Protein AF-A0A0L9T4Q7-F1 (afdb_monomer_lite)

Radius of gyration: 17.41 Å; chains: 1; bounding box: 39×31×46 Å

Sequence (110 aa):
MEKTLTELRRLHDYQLLHLGPAAQILALGLSSRKNFCVNSRVLAAENRDSVDAGCWKLTASWVRKLAVENPSMSSCEFFEQYERAGSSAVLPPGIYTLQVWVFLSYWEIF

InterPro domains:
  IPR010614 RAD3-like helicase, DEAD [PF06733] (1-96)
  IPR014013 Helicase superfamily 1/2, ATP-binding domain, DinG/Rad3-type [PS51193] (1-110)

Foldseek 3Di:
DQVVLVVVQVVLVVCCVPVNPVSFAAAEDDDACLLVPPPPVLVVDDDRVSSVVVLCLQDPPVLVVVCVVPVVRHHDPLNVVVVVCPPVPDDGGDRADSVNNNVVSVVVVD

pLDDT: mean 87.13, std 13.17, range [31.17, 96.81]

Structure (mmCIF, N/CA/C/O backbone):
data_AF-A0A0L9T4Q7-F1
#
_entry.id   AF-A0A0L9T4Q7-F1
#
loop_
_atom_site.group_PDB
_atom_site.id
_atom_site.type_symbol
_atom_site.label_atom_id
_atom_site.label_alt_id
_atom_site.label_comp_id
_atom_site.label_asym_id
_atom_site.label_entity_id
_atom_site.label_seq_id
_atom_site.pdbx_PDB_ins_code
_atom_site.Cartn_x
_atom_site.Cartn_y
_atom_site.Cartn_z
_atom_site.occupancy
_atom_site.B_iso_or_equiv
_atom_site.auth_seq_id
_atom_site.auth_comp_id
_atom_site.auth_asym_id
_atom_site.auth_atom_id
_atom_site.pdbx_PDB_model_num
ATOM 1 N N . MET A 1 1 ? -2.597 -13.823 10.569 1.00 79.75 1 MET A N 1
ATOM 2 C CA . MET A 1 1 ? -2.937 -12.414 10.287 1.00 79.75 1 MET A CA 1
ATOM 3 C C . MET A 1 1 ? -4.393 -12.241 9.864 1.00 79.75 1 MET A C 1
ATOM 5 O O . MET A 1 1 ? -5.084 -11.478 10.517 1.00 79.75 1 MET A O 1
ATOM 9 N N . GLU A 1 2 ? -4.902 -12.958 8.854 1.00 85.94 2 GLU A N 1
ATOM 10 C CA . GLU A 1 2 ? -6.306 -12.793 8.416 1.00 85.94 2 GLU A CA 1
ATOM 11 C C . GLU A 1 2 ? -7.342 -13.080 9.509 1.00 85.94 2 GLU A C 1
ATOM 13 O O . GLU A 1 2 ? -8.262 -12.289 9.703 1.00 85.94 2 GLU A O 1
ATOM 18 N N . LYS A 1 3 ? -7.153 -14.158 10.284 1.00 90.06 3 LYS A N 1
ATOM 19 C CA . LYS A 1 3 ? -8.014 -14.463 11.439 1.00 90.06 3 LYS A CA 1
ATOM 20 C C . LYS A 1 3 ? -8.035 -13.311 12.448 1.00 90.06 3 LYS A C 1
ATOM 22 O O . LYS A 1 3 ? -9.099 -12.880 12.860 1.00 90.06 3 LYS A O 1
ATOM 27 N N . THR A 1 4 ? -6.869 -12.749 12.768 1.00 92.75 4 THR A N 1
ATOM 28 C CA . THR A 1 4 ? -6.733 -11.609 13.686 1.00 92.75 4 THR A CA 1
ATOM 29 C C . THR A 1 4 ? -7.504 -10.383 13.200 1.00 92.75 4 THR A C 1
ATOM 31 O O . THR A 1 4 ? -8.214 -9.768 13.982 1.00 92.75 4 THR A O 1
ATOM 34 N N . LEU A 1 5 ? -7.413 -10.046 11.911 1.00 92.19 5 LEU A N 1
ATOM 35 C CA . LEU A 1 5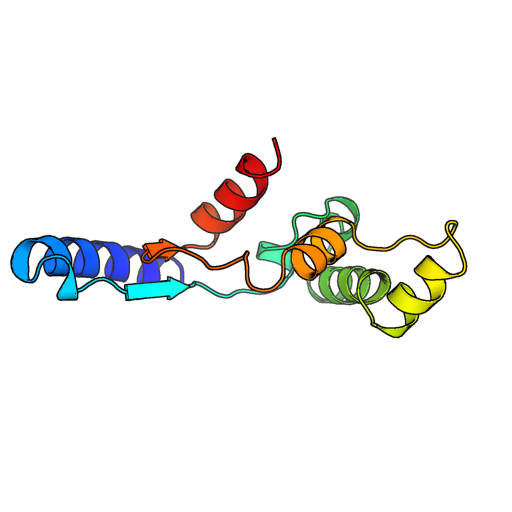 ? -8.149 -8.910 11.343 1.00 92.19 5 LEU A CA 1
ATOM 36 C C . LEU A 1 5 ? -9.654 -9.176 11.243 1.00 92.19 5 LEU A C 1
ATOM 38 O O . LEU A 1 5 ? -10.448 -8.245 11.317 1.00 92.19 5 LEU A O 1
ATOM 42 N N . THR A 1 6 ? -10.052 -10.440 11.098 1.00 91.81 6 THR A N 1
ATOM 43 C CA . THR A 1 6 ? -11.465 -10.842 11.121 1.00 91.81 6 THR A CA 1
ATOM 44 C C . THR A 1 6 ? -12.059 -10.666 12.517 1.00 91.81 6 THR A C 1
ATOM 46 O O . THR A 1 6 ? -13.143 -10.106 12.652 1.00 91.81 6 THR A O 1
ATOM 49 N N . GLU A 1 7 ? -11.336 -11.067 13.565 1.00 95.44 7 GLU A N 1
ATOM 50 C CA . GLU A 1 7 ? -11.769 -10.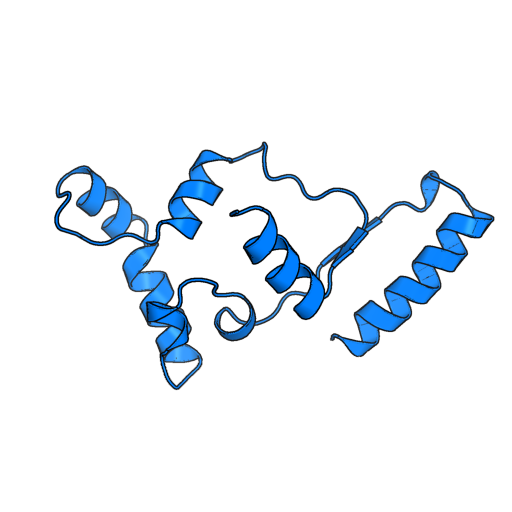814 14.945 1.00 95.44 7 GLU A CA 1
ATOM 51 C C . GLU A 1 7 ? -11.713 -9.321 15.295 1.00 95.44 7 GLU A C 1
ATOM 53 O O . GLU A 1 7 ? -12.616 -8.814 15.956 1.00 95.44 7 GLU A O 1
ATOM 58 N N . LEU A 1 8 ? -10.715 -8.584 14.788 1.00 95.00 8 LEU A N 1
ATOM 59 C CA . LEU A 1 8 ? -10.663 -7.127 14.933 1.00 95.00 8 LEU A CA 1
ATOM 60 C C . LEU A 1 8 ? -11.886 -6.460 14.300 1.00 95.00 8 LEU A C 1
ATOM 62 O O . LEU A 1 8 ? -12.420 -5.526 14.886 1.00 95.00 8 LEU A O 1
ATOM 66 N N . ARG A 1 9 ? -12.358 -6.955 13.146 1.00 93.75 9 ARG A N 1
ATOM 67 C CA . ARG A 1 9 ? -13.589 -6.466 12.509 1.00 93.75 9 ARG A CA 1
ATOM 68 C C . ARG A 1 9 ? -14.786 -6.616 13.432 1.00 93.75 9 ARG A C 1
ATOM 70 O O . ARG A 1 9 ? -15.459 -5.633 13.698 1.00 93.75 9 ARG A O 1
ATOM 77 N N . ARG A 1 10 ? -14.976 -7.803 14.007 1.00 95.00 10 ARG A N 1
ATOM 78 C CA . ARG A 1 10 ? -16.067 -8.052 14.960 1.00 95.00 10 ARG A CA 1
ATOM 79 C C . ARG A 1 10 ? -15.996 -7.135 16.180 1.00 95.00 10 ARG A C 1
ATOM 81 O O . ARG A 1 10 ? -17.018 -6.610 16.614 1.00 95.00 10 ARG A O 1
ATOM 88 N N . LEU A 1 11 ? -14.798 -6.936 16.731 1.00 95.56 11 LEU A N 1
ATOM 89 C CA . LEU A 1 11 ? -14.597 -6.028 17.859 1.00 95.56 11 LEU A CA 1
ATOM 90 C C . LEU A 1 11 ? -14.905 -4.576 17.474 1.00 95.56 11 LEU A C 1
ATOM 92 O O . LEU A 1 11 ? -15.547 -3.862 18.237 1.00 95.56 11 LEU A O 1
ATOM 96 N N . HIS A 1 12 ? -14.449 -4.141 16.304 1.00 95.25 12 HIS A N 1
ATOM 97 C CA . HIS A 1 12 ? -14.658 -2.783 15.815 1.00 95.25 12 HIS A CA 1
ATOM 98 C C . HIS A 1 12 ? -16.128 -2.497 15.523 1.00 95.25 12 HIS A C 1
ATOM 100 O O . HIS A 1 12 ? -16.622 -1.453 15.937 1.00 95.25 12 HIS A O 1
ATOM 106 N N . ASP A 1 13 ? -16.852 -3.450 14.935 1.00 94.75 13 ASP A N 1
ATOM 107 C CA . ASP A 1 13 ? -18.301 -3.354 14.728 1.00 94.75 13 ASP A CA 1
ATOM 108 C C . ASP A 1 13 ? -19.032 -3.164 16.070 1.00 94.75 13 ASP A C 1
ATOM 110 O O . ASP A 1 13 ? -19.907 -2.305 16.205 1.00 94.75 13 ASP A O 1
ATOM 114 N N . TYR A 1 14 ? -18.620 -3.906 17.106 1.00 96.69 14 TYR A N 1
ATOM 115 C CA . TYR A 1 14 ? -19.145 -3.734 18.462 1.00 96.69 14 TYR A CA 1
ATOM 116 C C . TYR A 1 14 ? -18.795 -2.361 19.058 1.00 96.69 14 TYR A C 1
ATOM 118 O O . TYR A 1 14 ? -19.642 -1.728 19.690 1.00 96.69 14 TYR A O 1
ATOM 126 N N . GLN A 1 15 ? -17.567 -1.875 18.865 1.00 95.94 15 GLN A N 1
ATOM 127 C CA . GLN A 1 15 ? -17.152 -0.553 19.344 1.00 95.94 15 GLN A CA 1
ATOM 128 C C . GLN A 1 15 ? -17.918 0.572 18.646 1.00 95.94 15 GLN A C 1
ATOM 130 O O . GLN A 1 15 ? -18.371 1.490 19.323 1.00 95.94 15 GLN A O 1
ATOM 135 N N . LEU A 1 16 ? -18.122 0.490 17.330 1.00 95.56 16 LEU A N 1
ATOM 136 C CA . LEU A 1 16 ? -18.926 1.455 16.578 1.00 95.56 16 LEU A CA 1
ATOM 137 C C . LEU A 1 16 ? -20.371 1.496 17.081 1.00 95.56 16 LEU A C 1
ATOM 139 O O . LEU A 1 16 ? -20.934 2.581 17.215 1.00 95.56 16 LEU A O 1
ATOM 143 N N . LEU A 1 17 ? -20.948 0.338 17.419 1.00 96.69 17 LEU A N 1
ATOM 144 C CA . LEU A 1 17 ? -22.301 0.254 17.971 1.00 96.69 17 LEU A CA 1
ATOM 145 C C . LEU A 1 17 ? -22.445 0.993 19.316 1.00 96.69 17 LEU A C 1
ATOM 147 O O . LEU A 1 17 ? -23.490 1.586 19.566 1.00 96.69 17 LEU A O 1
ATOM 151 N N . HIS A 1 18 ? -21.417 0.975 20.171 1.00 96.81 18 HIS A N 1
ATOM 152 C CA . HIS A 1 18 ? -21.506 1.497 21.546 1.00 96.81 18 HIS A CA 1
ATOM 153 C C . HIS A 1 18 ? -20.858 2.873 21.750 1.00 96.81 18 HIS A C 1
ATOM 155 O O . HIS A 1 18 ? -21.281 3.628 22.621 1.00 96.81 18 HIS A O 1
ATOM 161 N N . LEU A 1 19 ? -19.821 3.198 20.979 1.00 96.06 19 LEU A N 1
ATOM 162 C CA . LEU A 1 19 ? -19.031 4.430 21.098 1.00 96.06 19 LEU A CA 1
ATOM 163 C C . LEU A 1 19 ? -19.259 5.381 19.913 1.00 96.06 19 LEU A C 1
ATOM 165 O O . LEU A 1 19 ? -18.792 6.521 19.931 1.00 96.06 19 LEU A O 1
ATOM 169 N N . GLY A 1 20 ? -19.973 4.925 18.880 1.00 93.19 20 GLY A N 1
ATOM 170 C CA . GLY A 1 20 ? -20.279 5.718 17.699 1.00 93.19 20 GLY A CA 1
ATOM 171 C C . GLY A 1 20 ? -19.033 6.078 16.875 1.00 93.19 20 GLY A C 1
ATOM 172 O O . GLY A 1 20 ? -18.040 5.344 16.875 1.00 93.19 20 GLY A O 1
ATOM 173 N N . PRO A 1 21 ? -19.052 7.224 16.168 1.00 92.25 21 PRO A N 1
ATOM 174 C CA . PRO A 1 21 ? -17.973 7.634 15.264 1.00 92.25 21 PRO A CA 1
ATOM 175 C C . PRO A 1 21 ? -16.595 7.782 15.924 1.00 92.25 21 PRO A C 1
ATOM 177 O O . PRO A 1 21 ? -15.582 7.677 15.240 1.00 92.25 21 PRO A O 1
ATOM 180 N N . ALA A 1 22 ? -16.535 7.984 17.244 1.00 92.12 22 ALA A N 1
ATOM 181 C CA . ALA A 1 22 ? -15.276 8.110 17.979 1.00 92.12 22 ALA A CA 1
ATOM 182 C C . ALA A 1 22 ? -14.435 6.817 17.979 1.00 92.12 22 ALA A C 1
ATOM 184 O O . ALA A 1 22 ? -13.233 6.872 18.221 1.00 92.12 22 ALA A O 1
ATOM 185 N N . ALA A 1 23 ? -15.047 5.664 17.690 1.00 93.31 23 ALA A N 1
ATOM 186 C CA . ALA A 1 23 ? -14.354 4.384 17.563 1.00 93.31 23 ALA A CA 1
ATOM 187 C C . ALA A 1 23 ? -13.856 4.085 16.138 1.00 93.31 23 ALA A C 1
ATOM 189 O O . ALA A 1 23 ? -13.399 2.975 15.869 1.00 93.31 23 ALA A O 1
ATOM 190 N N . GLN A 1 24 ? -13.954 5.025 15.192 1.00 93.94 24 GLN A N 1
ATOM 191 C CA . GLN A 1 24 ? -13.411 4.821 13.849 1.00 93.94 24 GLN A CA 1
ATOM 192 C C . GLN A 1 24 ? -11.889 4.645 13.896 1.00 93.94 24 GLN A C 1
ATOM 194 O O . GLN A 1 24 ? -11.162 5.484 14.422 1.00 93.94 24 GLN A O 1
ATOM 199 N N . ILE A 1 25 ? -11.410 3.550 13.306 1.00 94.38 25 ILE A N 1
ATOM 200 C CA . ILE A 1 25 ? -9.986 3.236 13.182 1.00 94.38 25 ILE A CA 1
ATOM 201 C C . ILE A 1 25 ? -9.678 2.816 11.748 1.00 94.38 25 ILE A C 1
ATOM 203 O O . ILE A 1 25 ? -10.546 2.318 11.034 1.00 94.38 25 ILE A O 1
ATOM 207 N N . LEU A 1 26 ? -8.422 2.979 11.343 1.00 93.44 26 LEU A N 1
ATOM 208 C CA . LEU A 1 26 ? -7.875 2.395 10.124 1.00 93.44 26 LEU A CA 1
ATOM 209 C C . LEU A 1 26 ? -6.949 1.242 10.516 1.00 93.44 26 LEU A C 1
ATOM 211 O O . LEU A 1 26 ? -5.943 1.462 11.191 1.00 93.44 26 LEU A O 1
ATOM 215 N N . ALA A 1 27 ? -7.275 0.020 10.098 1.00 93.50 27 ALA A N 1
ATOM 216 C CA . ALA A 1 27 ? -6.442 -1.154 10.336 1.00 93.50 27 ALA A CA 1
ATOM 217 C C . ALA A 1 27 ? -6.140 -1.886 9.028 1.00 93.50 27 ALA A C 1
ATOM 219 O O . ALA A 1 27 ? -7.042 -2.213 8.254 1.00 93.50 27 ALA A O 1
ATOM 220 N N . LEU A 1 28 ? -4.860 -2.183 8.805 1.00 91.19 28 LEU A N 1
ATOM 221 C CA . LEU A 1 28 ? -4.359 -2.744 7.554 1.00 91.19 28 LEU A CA 1
ATOM 222 C C . LEU A 1 28 ? -3.625 -4.061 7.813 1.00 91.19 28 LEU A C 1
ATOM 224 O O . LEU A 1 28 ? -2.723 -4.129 8.648 1.00 91.19 28 LEU A O 1
ATOM 228 N N . GLY A 1 29 ? -3.987 -5.110 7.078 1.00 90.88 29 GLY A N 1
ATOM 229 C CA . GLY A 1 29 ? -3.223 -6.355 7.057 1.00 90.88 29 GLY A CA 1
ATOM 230 C C . GLY A 1 29 ? -2.103 -6.325 6.035 1.00 90.88 29 GLY A C 1
ATOM 231 O O . GLY A 1 29 ? -2.390 -6.438 4.855 1.00 90.88 29 GLY A O 1
ATOM 232 N N . LEU A 1 30 ? -0.842 -6.251 6.462 1.00 89.81 30 LEU A N 1
ATOM 233 C CA . LEU A 1 30 ? 0.310 -6.220 5.553 1.00 89.81 30 LEU A CA 1
ATOM 234 C C . LEU A 1 30 ? 0.964 -7.595 5.391 1.00 89.81 30 LEU A C 1
ATOM 236 O O . LEU A 1 30 ? 1.207 -8.319 6.350 1.00 89.81 30 LEU A O 1
ATOM 240 N N . SER A 1 31 ? 1.283 -7.955 4.157 1.00 90.81 31 SER A N 1
ATOM 241 C CA . SER A 1 31 ? 1.874 -9.233 3.772 1.00 90.81 31 SER A CA 1
ATOM 242 C C . SER A 1 31 ? 2.927 -8.999 2.691 1.00 90.81 31 SER A C 1
ATOM 244 O O . SER A 1 31 ? 3.246 -7.860 2.359 1.00 90.81 31 SER A O 1
ATOM 246 N N . SER A 1 32 ? 3.500 -10.073 2.157 1.00 91.31 32 SER A N 1
ATOM 247 C CA . SER A 1 32 ? 4.509 -9.980 1.106 1.00 91.31 32 SER A CA 1
ATOM 248 C C . SER A 1 32 ? 3.928 -9.437 -0.201 1.00 91.31 32 SER A C 1
ATOM 250 O O . SER A 1 32 ? 2.725 -9.538 -0.459 1.00 91.31 32 SER A O 1
ATOM 252 N N . ARG A 1 33 ? 4.807 -8.941 -1.084 1.00 92.19 33 ARG A N 1
ATOM 253 C CA . ARG A 1 33 ? 4.409 -8.470 -2.419 1.00 92.19 33 ARG A CA 1
ATOM 254 C C . ARG A 1 33 ? 3.713 -9.556 -3.238 1.00 92.19 33 ARG A C 1
ATOM 256 O O . ARG A 1 33 ? 2.806 -9.234 -3.989 1.00 92.19 33 ARG A O 1
ATOM 263 N N . LYS A 1 34 ? 4.043 -10.840 -3.040 1.00 91.12 34 LYS A N 1
ATOM 264 C CA . LYS A 1 34 ? 3.357 -11.968 -3.704 1.00 91.12 34 LYS A CA 1
ATOM 265 C C . LYS A 1 34 ? 1.851 -12.021 -3.428 1.00 91.12 34 LYS A C 1
ATOM 267 O O . LYS A 1 34 ? 1.115 -12.515 -4.267 1.00 91.12 34 LYS A O 1
ATOM 272 N N . ASN A 1 35 ? 1.395 -11.493 -2.296 1.00 89.62 35 ASN A N 1
ATOM 273 C CA . ASN A 1 35 ? -0.025 -11.496 -1.944 1.00 89.62 35 ASN A CA 1
ATOM 274 C C . ASN A 1 35 ? -0.751 -10.193 -2.328 1.00 89.62 35 ASN A C 1
ATOM 276 O O . ASN A 1 35 ? -1.970 -10.146 -2.241 1.00 89.62 35 ASN A O 1
ATOM 280 N N . PHE A 1 36 ? -0.015 -9.152 -2.733 1.00 89.44 36 PHE A N 1
ATOM 281 C CA . PHE A 1 36 ? -0.548 -7.814 -3.030 1.00 89.44 36 PHE A CA 1
ATOM 282 C C . PHE A 1 36 ? -0.285 -7.328 -4.455 1.00 89.44 36 PHE A C 1
ATOM 284 O O . PHE A 1 36 ? -0.861 -6.333 -4.886 1.00 89.44 36 PHE A O 1
ATOM 291 N N . CYS A 1 37 ? 0.623 -7.971 -5.185 1.00 92.00 37 CYS A N 1
ATOM 292 C CA . CYS A 1 37 ? 0.985 -7.529 -6.518 1.00 92.00 37 CYS A CA 1
ATOM 293 C C . CYS A 1 37 ? -0.176 -7.779 -7.485 1.00 92.00 37 CYS A C 1
ATOM 295 O O . CYS A 1 37 ? -0.542 -8.921 -7.736 1.00 92.00 37 CYS A O 1
ATOM 297 N N . VAL A 1 38 ? -0.710 -6.701 -8.056 1.00 92.19 38 VAL A N 1
ATOM 298 C CA . VAL A 1 38 ? -1.749 -6.740 -9.099 1.00 92.19 38 VAL A CA 1
ATOM 299 C C . VAL A 1 38 ? -1.166 -6.855 -10.513 1.00 92.19 38 VAL A C 1
ATOM 301 O O . VAL A 1 38 ? -1.876 -7.155 -11.470 1.00 92.19 38 VAL A O 1
ATOM 304 N N . ASN A 1 39 ? 0.148 -6.650 -10.667 1.00 92.62 39 ASN A N 1
ATOM 305 C CA . ASN A 1 39 ? 0.823 -6.791 -11.952 1.00 92.62 39 ASN A CA 1
ATOM 306 C C . ASN A 1 39 ? 0.981 -8.277 -12.297 1.00 92.62 39 ASN A C 1
ATOM 308 O O . ASN A 1 39 ? 1.883 -8.949 -11.794 1.00 92.62 39 ASN A O 1
ATOM 312 N N . SER A 1 40 ? 0.127 -8.773 -13.195 1.00 92.25 40 SER A N 1
ATOM 313 C CA . SER A 1 40 ? 0.078 -10.185 -13.596 1.00 92.25 40 SER A CA 1
ATOM 314 C C . SER A 1 40 ? 1.409 -10.723 -14.126 1.00 92.25 40 SER A C 1
ATOM 316 O O . SER A 1 40 ? 1.737 -11.879 -13.870 1.00 92.25 40 SER A O 1
ATOM 318 N N . ARG A 1 41 ? 2.222 -9.893 -14.797 1.00 92.38 41 ARG A N 1
ATOM 319 C CA . ARG A 1 41 ? 3.542 -10.301 -15.314 1.00 92.38 41 ARG A CA 1
ATOM 320 C C . ARG A 1 41 ? 4.534 -10.580 -14.190 1.00 92.38 41 ARG A C 1
ATOM 322 O O . ARG A 1 41 ? 5.337 -11.498 -14.297 1.00 92.38 41 ARG A O 1
ATOM 329 N N . VAL A 1 42 ? 4.477 -9.788 -13.121 1.00 94.31 42 VAL A N 1
ATOM 330 C CA . VAL A 1 42 ? 5.322 -9.977 -11.936 1.00 94.31 42 VAL A CA 1
ATOM 331 C C . VAL A 1 42 ? 4.778 -11.117 -11.076 1.00 94.31 42 VAL A C 1
ATOM 333 O O . VAL A 1 42 ? 5.548 -11.944 -10.595 1.00 94.31 42 VAL A O 1
ATOM 336 N N . LEU A 1 43 ? 3.453 -11.191 -10.917 1.00 93.44 43 LEU A N 1
ATOM 337 C CA . LEU A 1 43 ? 2.781 -12.206 -10.106 1.00 93.44 43 LEU A CA 1
ATOM 338 C C . LEU A 1 43 ? 2.909 -13.622 -10.691 1.00 93.44 43 LEU A C 1
ATOM 340 O O . LEU A 1 43 ? 2.892 -14.589 -9.935 1.00 93.44 43 LEU A O 1
ATOM 344 N N . ALA A 1 44 ? 3.086 -13.747 -12.011 1.00 93.06 44 ALA A N 1
ATOM 345 C CA . ALA A 1 44 ? 3.343 -15.021 -12.686 1.00 93.06 44 ALA A CA 1
ATOM 346 C C . ALA A 1 44 ? 4.664 -15.695 -12.261 1.00 93.06 44 ALA A C 1
ATOM 348 O O . ALA A 1 44 ? 4.876 -16.866 -12.571 1.00 93.06 44 ALA A O 1
ATOM 349 N N . ALA A 1 45 ? 5.557 -14.984 -11.564 1.00 92.56 45 ALA A N 1
ATOM 350 C CA . ALA A 1 45 ? 6.791 -15.563 -11.056 1.00 92.56 45 ALA A CA 1
ATOM 351 C C . ALA A 1 45 ? 6.531 -16.612 -9.957 1.00 92.56 45 ALA A C 1
ATOM 353 O O . ALA A 1 45 ? 5.683 -16.455 -9.077 1.00 92.56 45 ALA A O 1
ATOM 354 N N . GLU A 1 46 ? 7.314 -17.689 -9.983 1.00 85.25 46 GLU A N 1
ATOM 355 C CA . GLU A 1 46 ? 7.051 -18.884 -9.178 1.00 85.25 46 GLU A CA 1
ATOM 356 C C . GLU A 1 46 ? 7.239 -18.649 -7.668 1.00 85.25 46 GLU A C 1
ATOM 358 O O . GLU A 1 46 ? 6.395 -19.027 -6.847 1.00 85.25 46 GLU A O 1
ATOM 363 N N . ASN A 1 47 ? 8.315 -17.965 -7.274 1.00 91.56 47 ASN A N 1
ATOM 364 C CA . ASN A 1 47 ? 8.687 -17.781 -5.871 1.00 91.56 47 ASN A CA 1
ATOM 365 C C . ASN A 1 47 ? 8.587 -16.316 -5.406 1.00 91.56 47 ASN A C 1
ATOM 367 O O . ASN A 1 47 ? 8.465 -15.384 -6.200 1.00 91.56 47 ASN A O 1
ATOM 371 N N . ARG A 1 48 ? 8.588 -16.126 -4.080 1.00 91.00 48 ARG A N 1
ATOM 372 C CA . ARG A 1 48 ? 8.421 -14.806 -3.445 1.00 91.00 48 ARG A CA 1
ATOM 373 C C . ARG A 1 48 ? 9.546 -13.846 -3.834 1.00 91.00 48 ARG A C 1
ATOM 375 O O . ARG A 1 48 ? 9.257 -12.719 -4.219 1.00 91.00 48 ARG A O 1
ATOM 382 N N . ASP A 1 49 ? 10.784 -14.327 -3.831 1.00 94.88 49 ASP A N 1
ATOM 383 C CA . ASP A 1 49 ? 11.963 -13.513 -4.140 1.00 94.88 49 ASP A CA 1
ATOM 384 C C . ASP A 1 49 ? 11.954 -13.025 -5.597 1.00 94.88 49 ASP A C 1
ATOM 386 O O . ASP A 1 49 ? 12.348 -11.898 -5.887 1.00 94.88 49 ASP A O 1
ATOM 390 N N . SER A 1 50 ? 11.431 -13.836 -6.521 1.00 95.44 50 SER A N 1
ATOM 391 C CA . SER A 1 50 ? 11.283 -13.468 -7.934 1.00 95.44 50 SER A CA 1
ATOM 392 C C . SER A 1 50 ? 10.197 -12.418 -8.140 1.00 95.44 50 SER A C 1
ATOM 394 O O . SER A 1 50 ? 10.377 -11.525 -8.966 1.00 95.44 50 SER A O 1
ATOM 396 N N . VAL A 1 51 ? 9.100 -12.474 -7.374 1.00 96.00 51 VAL A N 1
ATOM 397 C CA . VAL A 1 51 ? 8.079 -11.411 -7.366 1.00 96.00 51 VAL A CA 1
ATOM 398 C C . VAL A 1 51 ? 8.685 -10.106 -6.850 1.00 96.00 51 VAL A C 1
ATOM 400 O O . VAL A 1 51 ? 8.493 -9.054 -7.461 1.00 96.00 51 VAL A O 1
ATOM 403 N N . ASP A 1 52 ? 9.444 -10.159 -5.754 1.00 95.62 52 ASP A N 1
ATOM 404 C CA . ASP A 1 52 ? 10.102 -8.979 -5.192 1.00 95.62 52 ASP A CA 1
ATOM 405 C C . ASP A 1 52 ? 11.114 -8.374 -6.175 1.00 95.62 52 ASP A C 1
ATOM 407 O O . ASP A 1 52 ? 11.065 -7.170 -6.445 1.00 95.62 52 ASP A O 1
ATOM 411 N N . ALA A 1 53 ? 11.969 -9.201 -6.780 1.00 95.62 53 ALA A N 1
ATOM 412 C CA . ALA A 1 53 ? 12.934 -8.768 -7.785 1.00 95.62 53 ALA A CA 1
ATOM 413 C C . ALA A 1 53 ? 12.254 -8.224 -9.053 1.00 95.62 53 ALA A C 1
ATOM 415 O O . ALA A 1 53 ? 12.689 -7.208 -9.595 1.00 95.62 53 ALA A O 1
ATOM 416 N N . GLY A 1 54 ? 11.185 -8.869 -9.526 1.00 95.38 54 GLY A N 1
ATOM 417 C CA . GLY A 1 54 ? 10.407 -8.418 -10.680 1.00 95.38 54 GLY A CA 1
ATOM 418 C C . GLY A 1 54 ? 9.730 -7.070 -10.431 1.00 95.38 54 GLY A C 1
ATOM 419 O O . GLY A 1 54 ? 9.819 -6.174 -11.267 1.00 95.38 54 GLY A O 1
ATOM 420 N N . CYS A 1 55 ? 9.129 -6.887 -9.253 1.00 96.12 55 CYS A N 1
ATOM 421 C CA . CYS A 1 55 ? 8.551 -5.609 -8.842 1.00 96.12 55 CYS A CA 1
ATOM 422 C C . CYS A 1 55 ? 9.625 -4.515 -8.755 1.00 96.12 55 CYS A C 1
ATOM 424 O O . CYS A 1 55 ? 9.447 -3.418 -9.289 1.00 96.12 55 CYS A O 1
ATOM 426 N N . TRP A 1 56 ? 10.777 -4.824 -8.153 1.00 95.25 56 TRP A N 1
ATOM 427 C CA . TRP A 1 56 ? 11.890 -3.883 -8.027 1.00 95.25 56 TRP A CA 1
ATOM 428 C C . TRP A 1 56 ? 12.452 -3.454 -9.389 1.00 95.25 56 TRP A C 1
ATOM 430 O O . TRP A 1 56 ? 12.670 -2.264 -9.608 1.00 95.25 56 TRP A O 1
ATOM 440 N N . LYS A 1 57 ? 12.585 -4.382 -10.346 1.00 95.19 57 LYS A N 1
ATOM 441 C CA . LYS A 1 57 ? 13.029 -4.092 -11.724 1.00 95.19 57 LYS A CA 1
ATOM 442 C C . LYS A 1 57 ? 12.123 -3.123 -12.485 1.00 95.19 57 LYS A C 1
ATOM 444 O O . LYS A 1 57 ? 12.574 -2.571 -13.477 1.00 95.19 57 LYS A O 1
ATOM 449 N N . LEU A 1 58 ? 10.877 -2.931 -12.054 1.00 95.25 58 LEU A N 1
ATOM 450 C CA . LEU A 1 58 ? 9.924 -2.020 -12.694 1.00 95.25 58 LEU A CA 1
ATOM 451 C C . LEU A 1 58 ? 9.696 -0.722 -11.907 1.00 95.25 58 LEU A C 1
ATOM 453 O O . LEU A 1 58 ? 9.176 0.238 -12.467 1.00 95.25 58 LEU A O 1
ATOM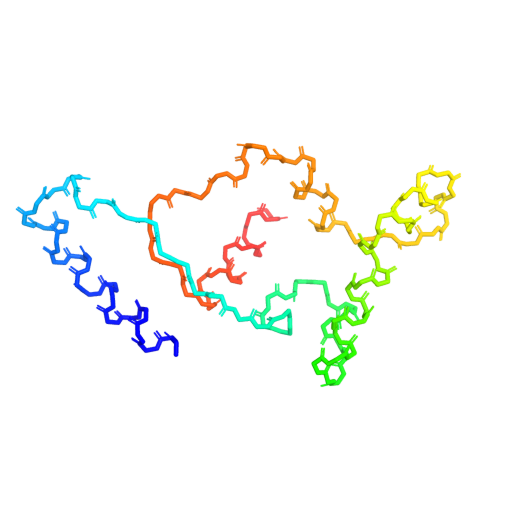 457 N N . THR A 1 59 ? 10.032 -0.702 -10.613 1.00 95.88 59 THR A N 1
ATOM 458 C CA . THR A 1 59 ? 9.695 0.402 -9.690 1.00 95.88 59 THR A CA 1
ATOM 459 C C . THR A 1 59 ? 10.912 1.097 -9.086 1.00 95.88 59 THR A C 1
ATOM 461 O O . THR A 1 59 ? 10.770 2.158 -8.476 1.00 95.88 59 THR A O 1
ATOM 464 N N . ALA A 1 60 ? 12.121 0.549 -9.254 1.00 95.38 60 ALA A N 1
ATOM 465 C CA . ALA A 1 60 ? 13.335 1.187 -8.764 1.00 95.38 60 ALA A CA 1
ATOM 466 C C . ALA A 1 60 ? 13.492 2.598 -9.351 1.00 95.38 60 ALA A C 1
ATOM 468 O O . ALA A 1 60 ? 13.270 2.833 -10.538 1.00 95.38 60 ALA A O 1
ATOM 469 N N . SER A 1 61 ? 13.920 3.544 -8.516 1.00 93.31 61 SER A N 1
ATOM 470 C CA . SER A 1 61 ? 13.984 4.967 -8.872 1.00 93.31 61 SER A CA 1
ATOM 471 C C . SER A 1 61 ? 14.825 5.250 -10.122 1.00 93.31 61 SER A C 1
ATOM 473 O O . SER A 1 61 ? 14.481 6.132 -10.903 1.00 93.31 61 SER A O 1
ATOM 475 N N . TRP A 1 62 ? 15.903 4.493 -10.341 1.00 92.56 62 TRP A N 1
ATOM 476 C CA . TRP A 1 62 ? 16.748 4.614 -11.531 1.00 92.56 62 TRP A CA 1
ATOM 477 C C . TRP A 1 62 ? 16.063 4.082 -12.798 1.00 92.56 62 TRP A C 1
ATOM 479 O O . TRP A 1 62 ? 16.188 4.706 -13.846 1.00 92.56 62 TRP A O 1
ATOM 489 N N . VAL A 1 63 ? 15.281 2.999 -12.699 1.00 93.19 63 VAL A N 1
ATOM 490 C CA . VAL A 1 63 ? 14.478 2.473 -13.818 1.00 93.19 63 VAL A CA 1
ATOM 491 C C . VAL A 1 63 ? 13.426 3.496 -14.219 1.00 93.19 63 VAL A C 1
ATOM 493 O O . VAL A 1 63 ? 13.286 3.809 -15.395 1.00 93.19 63 VAL A O 1
ATOM 496 N N . ARG A 1 64 ? 12.725 4.067 -13.234 1.00 93.25 64 ARG A N 1
ATOM 497 C CA . ARG A 1 64 ? 11.691 5.083 -13.471 1.00 93.25 64 ARG A CA 1
ATOM 498 C C . ARG A 1 64 ? 12.256 6.315 -14.176 1.00 93.25 64 ARG A C 1
ATOM 500 O O . ARG A 1 64 ? 11.670 6.777 -15.145 1.00 93.25 64 ARG A O 1
ATOM 507 N N . LYS A 1 65 ? 13.422 6.809 -13.741 1.00 91.81 65 LYS A N 1
ATOM 508 C CA . LYS A 1 65 ? 14.114 7.932 -14.401 1.00 91.81 65 LYS A CA 1
ATOM 509 C C . LYS A 1 65 ? 14.480 7.608 -15.851 1.00 91.81 65 LYS A C 1
ATOM 511 O O . LYS A 1 65 ? 14.178 8.397 -16.737 1.00 91.81 65 LYS A O 1
ATOM 516 N N . LEU A 1 66 ? 15.059 6.433 -16.100 1.00 91.69 66 LEU A N 1
ATOM 517 C CA . LEU A 1 66 ? 15.415 6.004 -17.456 1.00 91.69 66 LEU A CA 1
ATOM 518 C C . LEU A 1 66 ? 14.191 5.797 -18.354 1.00 91.69 66 LEU A C 1
ATOM 520 O O . LEU A 1 66 ? 14.274 6.078 -19.545 1.00 91.69 66 LEU A O 1
ATOM 524 N N . ALA A 1 67 ? 13.065 5.335 -17.806 1.00 90.69 67 ALA A N 1
ATOM 525 C CA . ALA A 1 67 ? 11.816 5.155 -18.546 1.00 90.69 67 ALA A CA 1
ATOM 526 C C . ALA A 1 67 ? 11.169 6.485 -18.972 1.00 90.69 67 ALA A C 1
ATOM 528 O O . ALA A 1 67 ? 10.478 6.524 -19.987 1.00 90.69 67 ALA A O 1
ATOM 529 N N . VAL A 1 68 ? 11.420 7.581 -18.244 1.00 87.50 68 VAL A N 1
ATOM 530 C CA . VAL A 1 68 ? 11.014 8.935 -18.668 1.00 87.50 68 VAL A CA 1
ATOM 531 C C . VAL A 1 68 ? 11.799 9.376 -19.905 1.00 87.50 68 VAL A C 1
ATOM 533 O O . VAL A 1 68 ? 11.232 9.971 -20.817 1.00 87.50 68 VAL A O 1
ATOM 536 N N . GLU A 1 69 ? 13.096 9.069 -19.948 1.00 90.00 69 GLU A N 1
ATOM 537 C CA . GLU A 1 69 ? 13.979 9.416 -21.068 1.00 90.00 69 GLU A CA 1
ATOM 538 C C . GLU A 1 69 ? 13.804 8.465 -22.265 1.00 90.00 69 GLU A C 1
ATOM 540 O O . GLU A 1 69 ? 13.949 8.878 -23.414 1.00 90.00 69 GLU A O 1
ATOM 545 N N . ASN A 1 70 ? 13.468 7.197 -22.004 1.00 89.75 70 ASN A N 1
ATOM 546 C CA . ASN A 1 70 ? 13.357 6.134 -22.999 1.00 89.75 70 ASN A CA 1
ATOM 547 C C . ASN A 1 70 ? 12.013 5.394 -22.873 1.00 89.75 70 ASN A C 1
ATOM 549 O O . ASN A 1 70 ? 11.921 4.412 -22.127 1.00 89.75 70 ASN A O 1
ATOM 553 N N . PRO A 1 71 ? 10.993 5.770 -23.669 1.00 81.44 71 PRO A N 1
ATOM 554 C CA . PRO A 1 71 ? 9.665 5.145 -23.637 1.00 81.44 71 PRO A CA 1
ATOM 555 C C . PRO A 1 71 ? 9.640 3.645 -23.978 1.00 81.44 71 PRO A C 1
ATOM 557 O O . PRO A 1 71 ? 8.631 2.978 -23.771 1.00 81.44 71 PRO A O 1
ATOM 560 N N . SER A 1 72 ? 10.732 3.093 -24.515 1.00 83.44 72 SER A N 1
ATOM 561 C CA . SER A 1 72 ? 10.883 1.657 -24.773 1.00 83.44 72 SER A CA 1
ATOM 562 C C . SER A 1 72 ? 11.132 0.831 -23.507 1.00 83.44 72 SER A C 1
ATOM 564 O O . SER A 1 72 ? 11.022 -0.395 -23.547 1.00 83.44 72 SER A O 1
ATOM 566 N N . MET A 1 73 ? 11.513 1.465 -22.394 1.00 85.62 73 MET A N 1
ATOM 567 C CA . MET A 1 73 ? 11.752 0.790 -21.121 1.00 85.62 73 MET A CA 1
ATOM 568 C C . MET A 1 73 ? 10.442 0.655 -20.340 1.00 85.62 73 MET A C 1
ATOM 570 O O . MET A 1 73 ? 9.720 1.623 -20.130 1.00 85.62 73 MET A O 1
ATOM 574 N N . SER A 1 74 ? 10.130 -0.558 -19.883 1.00 84.19 74 SER A N 1
ATOM 575 C CA . SER A 1 74 ? 8.893 -0.825 -19.147 1.00 84.19 74 SER A CA 1
ATOM 576 C C . SER A 1 74 ? 8.999 -0.417 -17.674 1.00 84.19 74 SER A C 1
ATOM 578 O O . SER A 1 74 ? 9.863 -0.932 -16.962 1.00 84.19 74 SER A O 1
ATOM 580 N N . SER A 1 75 ? 8.070 0.412 -17.200 1.00 92.38 75 SER A N 1
ATOM 581 C CA . SER A 1 75 ? 7.809 0.667 -15.776 1.00 92.38 75 SER A CA 1
ATOM 582 C C . SER A 1 75 ? 6.522 -0.034 -15.312 1.00 92.38 75 SER A C 1
ATOM 584 O O . SER A 1 75 ? 5.781 -0.614 -16.113 1.00 92.38 75 SER A O 1
ATOM 586 N N . CYS A 1 76 ? 6.259 -0.042 -14.002 1.00 94.38 76 CYS A N 1
ATOM 587 C CA . CYS A 1 76 ? 5.014 -0.592 -13.462 1.00 94.38 76 CYS A CA 1
ATOM 588 C C . CYS A 1 76 ? 3.913 0.474 -13.462 1.00 94.38 76 CYS A C 1
ATOM 590 O O . CYS A 1 76 ? 3.927 1.370 -12.623 1.00 94.38 76 CYS A O 1
ATOM 592 N N . GLU A 1 77 ? 2.926 0.334 -14.345 1.00 92.00 77 GLU A N 1
ATOM 593 C CA . GLU A 1 77 ? 1.826 1.297 -14.471 1.00 92.00 77 GLU A CA 1
ATOM 594 C C . GLU A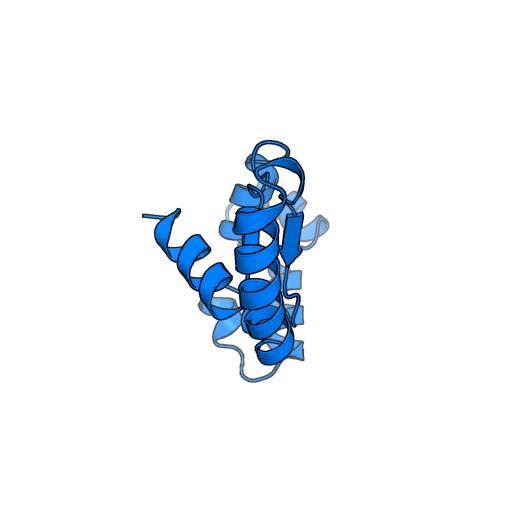 1 77 ? 1.067 1.520 -13.152 1.00 92.00 77 GLU A C 1
ATOM 596 O O . GLU A 1 77 ? 0.866 2.662 -12.752 1.00 92.00 77 GLU A O 1
ATOM 601 N N . PHE A 1 78 ? 0.734 0.448 -12.426 1.00 92.69 78 PHE A N 1
ATOM 602 C CA . PHE A 1 78 ? 0.045 0.531 -11.131 1.00 92.69 78 PHE A CA 1
ATOM 603 C C . PHE A 1 78 ? 0.811 1.376 -10.106 1.00 92.69 78 PHE A C 1
ATOM 605 O O . PHE A 1 78 ? 0.219 2.130 -9.339 1.00 92.69 78 PHE A O 1
ATOM 612 N N . PHE A 1 79 ? 2.142 1.260 -10.099 1.00 93.12 79 PHE A N 1
ATOM 613 C CA . PHE A 1 79 ? 2.983 2.030 -9.191 1.00 93.12 79 PHE A CA 1
ATOM 614 C C . PHE A 1 79 ? 3.046 3.504 -9.606 1.00 93.12 79 PHE A C 1
ATOM 616 O O . PHE A 1 79 ? 2.921 4.377 -8.755 1.00 93.12 79 PHE A O 1
ATOM 623 N N . GLU A 1 80 ? 3.177 3.794 -10.904 1.00 92.31 80 GLU A N 1
ATOM 624 C CA . GLU A 1 80 ? 3.188 5.178 -11.397 1.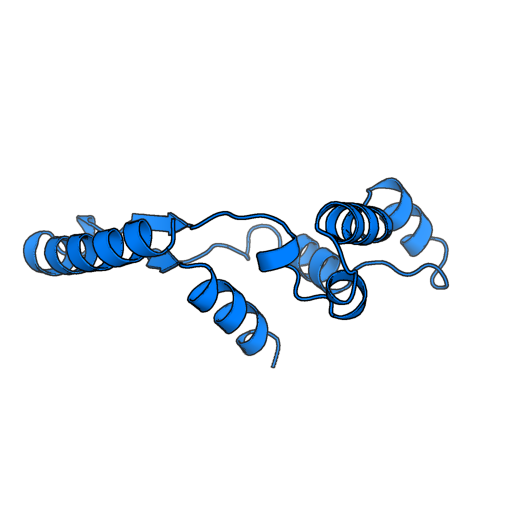00 92.31 80 GLU A CA 1
ATOM 625 C C . GLU A 1 80 ? 1.845 5.887 -11.190 1.00 92.31 80 GLU A C 1
ATOM 627 O O . GLU A 1 80 ? 1.819 7.077 -10.877 1.00 92.31 80 GLU A O 1
ATOM 632 N N . GLN A 1 81 ? 0.726 5.173 -11.342 1.00 91.00 81 GLN A N 1
ATOM 633 C CA . GLN A 1 81 ? -0.603 5.708 -11.043 1.00 91.00 81 GLN A CA 1
ATOM 634 C C . GLN A 1 81 ? -0.743 6.041 -9.550 1.00 91.00 81 GLN A C 1
ATOM 636 O O . GLN A 1 81 ? -1.183 7.141 -9.218 1.00 91.00 81 GLN A O 1
ATOM 641 N N . TYR A 1 82 ? -0.305 5.144 -8.659 1.00 89.44 82 TYR A N 1
ATOM 642 C CA . TYR A 1 82 ? -0.307 5.384 -7.212 1.00 89.44 82 TYR A CA 1
ATOM 643 C C . TYR A 1 82 ? 0.569 6.585 -6.819 1.00 89.44 82 TYR A C 1
ATOM 645 O O . TYR A 1 82 ? 0.123 7.478 -6.099 1.00 89.44 82 TYR A O 1
ATOM 653 N N . GLU A 1 83 ? 1.792 6.660 -7.350 1.00 90.50 83 GLU A N 1
ATOM 654 C CA . GLU A 1 83 ? 2.705 7.786 -7.115 1.00 90.50 83 GLU A CA 1
ATOM 655 C C . GLU A 1 83 ? 2.120 9.116 -7.609 1.00 90.50 83 GLU A C 1
ATOM 657 O O . GLU A 1 83 ? 2.281 10.144 -6.953 1.00 90.50 83 GLU A O 1
ATOM 662 N N . ARG A 1 84 ? 1.402 9.103 -8.742 1.00 90.19 84 ARG A N 1
ATOM 663 C CA . ARG A 1 84 ? 0.717 10.287 -9.280 1.00 90.19 84 ARG A CA 1
ATOM 664 C C . ARG A 1 84 ? -0.476 10.710 -8.422 1.00 90.19 84 ARG A C 1
ATOM 666 O O . ARG A 1 84 ? -0.716 11.907 -8.290 1.00 90.19 84 ARG A O 1
ATOM 673 N N . ALA A 1 85 ? -1.214 9.756 -7.856 1.00 88.69 85 ALA A N 1
ATOM 674 C CA . ALA A 1 85 ? -2.319 10.041 -6.944 1.00 88.69 85 ALA A CA 1
ATOM 675 C C . ALA A 1 85 ? -1.821 10.693 -5.639 1.00 88.69 85 ALA A C 1
ATOM 677 O O . ALA A 1 85 ? -2.481 11.586 -5.098 1.00 88.69 85 ALA A O 1
ATOM 678 N N . GLY A 1 86 ? -0.638 10.302 -5.151 1.00 85.25 86 GLY A N 1
ATOM 679 C CA . GLY A 1 86 ? 0.027 10.948 -4.019 1.00 85.25 86 GLY A CA 1
ATOM 680 C C . GLY A 1 86 ? -0.878 11.052 -2.786 1.00 85.25 86 GLY A C 1
ATOM 681 O O . GLY A 1 86 ? -1.508 10.082 -2.373 1.00 85.25 86 GLY A O 1
ATOM 682 N N . SER A 1 87 ? -0.987 12.250 -2.205 1.00 77.56 87 SER A N 1
ATOM 683 C CA . SER A 1 87 ? -1.785 12.501 -0.993 1.00 77.56 87 SER A CA 1
ATOM 684 C C . SER A 1 87 ? -3.300 12.346 -1.167 1.00 77.56 87 SER A C 1
ATOM 686 O O . SER A 1 87 ? -4.015 12.445 -0.176 1.00 77.56 87 SER A O 1
ATOM 688 N N . SER A 1 88 ? -3.805 12.124 -2.385 1.00 77.88 88 SER A N 1
ATOM 689 C CA . SER A 1 88 ? -5.224 11.803 -2.600 1.00 77.88 88 SER A CA 1
ATOM 690 C C . SER A 1 88 ? -5.547 10.324 -2.350 1.00 77.88 88 SER A C 1
ATOM 692 O O . SER A 1 88 ? -6.704 9.991 -2.110 1.00 77.88 88 SER A O 1
ATOM 694 N N . ALA A 1 89 ? -4.536 9.449 -2.309 1.00 75.50 89 ALA A N 1
ATOM 695 C CA . ALA A 1 89 ? -4.682 8.018 -2.038 1.00 75.50 89 ALA A CA 1
ATOM 696 C C . ALA A 1 89 ? -4.804 7.711 -0.528 1.00 75.50 89 ALA A C 1
ATOM 698 O O . ALA A 1 89 ? -4.086 6.869 0.015 1.00 75.50 89 ALA A O 1
ATOM 699 N N . VAL A 1 90 ? -5.684 8.426 0.182 1.00 83.75 90 VAL A N 1
ATOM 700 C CA . VAL A 1 90 ? -5.951 8.185 1.609 1.00 83.75 90 VAL A CA 1
ATOM 701 C C . VAL A 1 90 ? -7.062 7.157 1.748 1.00 83.75 90 VAL A C 1
ATOM 703 O O . VAL A 1 90 ? -8.163 7.340 1.238 1.00 83.75 90 VAL A O 1
ATOM 706 N N . LEU A 1 91 ? -6.786 6.089 2.490 1.00 85.94 91 LEU A N 1
ATOM 707 C CA . LEU A 1 91 ? -7.791 5.077 2.786 1.00 85.94 91 LEU A CA 1
ATOM 708 C C . LEU A 1 91 ? -8.756 5.581 3.862 1.00 85.94 91 LEU A C 1
ATOM 710 O O . LEU A 1 91 ? -8.298 6.046 4.913 1.00 85.94 91 LEU A O 1
ATOM 714 N N . PRO A 1 92 ? -10.078 5.459 3.652 1.00 89.31 92 PRO A N 1
ATOM 715 C CA . PRO A 1 92 ? -11.040 5.803 4.684 1.00 89.31 92 PRO A CA 1
ATOM 716 C C . PRO A 1 92 ? -10.924 4.839 5.877 1.00 89.31 92 PRO A C 1
ATOM 718 O O . PRO A 1 92 ? -10.449 3.708 5.711 1.00 89.31 92 PRO A O 1
ATOM 721 N N . PRO A 1 93 ? -11.369 5.244 7.083 1.00 91.56 93 PRO A N 1
ATOM 722 C CA . PRO A 1 93 ? -11.391 4.369 8.249 1.00 91.56 93 PRO A CA 1
ATOM 723 C C . PRO A 1 93 ? -12.105 3.054 7.945 1.00 91.56 93 PRO A C 1
ATOM 725 O O . PRO A 1 93 ? -13.160 3.021 7.314 1.00 91.56 93 PRO A O 1
ATOM 728 N N . GLY A 1 94 ? -11.514 1.958 8.394 1.00 91.56 94 GLY A N 1
ATOM 729 C CA . GLY A 1 94 ? -11.975 0.623 8.081 1.00 91.56 94 GLY A CA 1
ATOM 730 C C . GLY A 1 94 ? -10.914 -0.420 8.379 1.00 91.56 94 GLY A C 1
ATOM 731 O O . GLY A 1 94 ? -9.739 -0.124 8.606 1.00 91.56 94 GLY A O 1
ATOM 732 N N . ILE A 1 95 ? -11.350 -1.674 8.376 1.00 92.25 95 ILE A N 1
ATOM 733 C CA . ILE A 1 95 ? -10.476 -2.824 8.574 1.00 92.25 95 ILE A CA 1
ATOM 734 C C . ILE A 1 95 ? -10.324 -3.515 7.233 1.00 92.25 95 ILE A C 1
ATOM 736 O O . ILE A 1 95 ? -11.302 -3.996 6.657 1.00 92.25 95 ILE A O 1
ATOM 740 N N . TYR A 1 96 ? -9.095 -3.590 6.745 1.00 90.44 96 TYR A N 1
ATOM 741 C CA . TYR A 1 96 ? -8.802 -4.087 5.412 1.00 90.44 96 TYR A CA 1
ATOM 742 C C . TYR A 1 96 ? -7.929 -5.345 5.500 1.00 90.44 96 TYR A C 1
ATOM 744 O O . TYR A 1 96 ? -6.774 -5.309 5.937 1.00 90.44 96 TYR A O 1
ATOM 752 N N . THR A 1 97 ? -8.506 -6.480 5.098 1.00 86.94 97 THR A N 1
ATOM 753 C CA . THR A 1 97 ? -7.836 -7.791 5.021 1.00 86.94 97 THR A CA 1
ATOM 754 C C . THR A 1 97 ? -7.249 -8.016 3.631 1.00 86.94 97 THR A C 1
ATOM 756 O O . THR A 1 97 ? -7.658 -7.348 2.689 1.00 86.94 97 THR A O 1
ATOM 759 N N . LEU A 1 98 ? -6.328 -8.973 3.474 1.00 80.25 98 LEU A N 1
ATOM 760 C CA . LEU A 1 98 ? -5.672 -9.246 2.184 1.00 80.25 98 LEU A CA 1
ATOM 761 C C . LEU A 1 98 ? -6.678 -9.456 1.042 1.00 80.25 98 LEU A C 1
ATOM 763 O O . LEU A 1 98 ? -6.548 -8.835 -0.006 1.00 80.25 98 LEU A O 1
ATOM 767 N N . GLN A 1 99 ? -7.724 -10.255 1.272 1.00 71.06 99 GLN A N 1
ATOM 768 C CA . GLN A 1 99 ? -8.792 -10.465 0.288 1.00 71.06 99 GLN A CA 1
ATOM 769 C C . GLN A 1 99 ? -9.564 -9.183 -0.043 1.00 71.06 99 GLN A C 1
ATOM 771 O O . GLN A 1 99 ? -9.853 -8.931 -1.208 1.00 71.06 99 GLN A O 1
ATOM 776 N N . VAL A 1 100 ? -9.887 -8.369 0.967 1.00 64.88 100 VAL A N 1
ATOM 777 C CA . VAL A 1 100 ? -10.636 -7.117 0.770 1.00 64.88 100 VAL A CA 1
ATOM 778 C C . VAL A 1 100 ? -9.793 -6.102 0.002 1.00 64.88 100 VAL A C 1
ATOM 780 O O . VAL A 1 100 ? -10.298 -5.459 -0.910 1.00 64.88 100 VAL A O 1
ATOM 783 N N . TRP A 1 101 ? -8.503 -5.997 0.321 1.00 59.44 101 TRP A N 1
ATOM 784 C CA . TRP A 1 101 ? -7.572 -5.110 -0.372 1.00 59.44 101 TRP A CA 1
ATOM 785 C C . TRP A 1 101 ? -7.422 -5.452 -1.848 1.00 59.44 101 TRP A C 1
ATOM 787 O O . TRP A 1 101 ? -7.580 -4.573 -2.689 1.00 59.44 101 TRP A O 1
ATOM 797 N N . VAL A 1 102 ? -7.126 -6.719 -2.163 1.00 59.00 102 VAL A N 1
ATOM 798 C CA . VAL A 1 102 ? -6.958 -7.149 -3.556 1.00 59.00 102 VAL A CA 1
ATOM 799 C C . VAL A 1 102 ? -8.237 -6.850 -4.335 1.00 59.00 102 VAL A C 1
ATOM 801 O O . VAL A 1 102 ? -8.169 -6.283 -5.417 1.00 59.00 102 VAL A O 1
ATOM 804 N N . PHE A 1 103 ? -9.405 -7.132 -3.7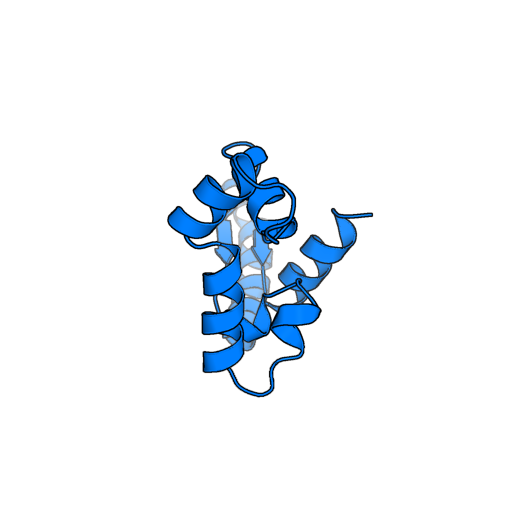58 1.00 56.22 103 PHE A N 1
ATOM 805 C CA . PHE A 1 103 ? -10.686 -6.863 -4.404 1.00 56.22 103 PHE A CA 1
ATOM 806 C C . PHE A 1 103 ? -10.932 -5.368 -4.682 1.00 56.22 103 PHE A C 1
ATOM 808 O O . PHE A 1 103 ? -11.347 -5.019 -5.784 1.00 56.22 103 PHE A O 1
ATOM 815 N N . LEU A 1 104 ? -10.624 -4.482 -3.728 1.00 56.28 104 LEU A N 1
ATOM 816 C CA . LEU A 1 104 ? -10.764 -3.030 -3.906 1.00 56.28 104 LEU A CA 1
ATOM 817 C C . LEU A 1 104 ? -9.842 -2.492 -5.006 1.00 56.28 104 LEU A C 1
ATOM 819 O O . LEU A 1 104 ? -10.289 -1.724 -5.853 1.00 56.28 104 LEU A O 1
ATOM 823 N N . SER A 1 105 ? -8.587 -2.952 -5.058 1.00 55.69 105 SER A N 1
ATOM 824 C CA . SER A 1 105 ? -7.645 -2.535 -6.103 1.00 55.69 105 SER A CA 1
ATOM 825 C C . SER A 1 105 ? -8.056 -2.982 -7.509 1.00 55.69 105 SER A C 1
ATOM 827 O O . SER A 1 105 ? -7.697 -2.317 -8.469 1.00 55.69 105 SER A O 1
ATOM 829 N N . TYR A 1 106 ? -8.798 -4.084 -7.661 1.00 53.00 106 TYR A N 1
ATOM 830 C CA . TYR A 1 106 ? -9.322 -4.498 -8.970 1.00 53.00 106 TYR A CA 1
ATOM 831 C C . TYR A 1 106 ? -10.571 -3.713 -9.395 1.00 53.00 106 TYR A C 1
ATOM 833 O O . TYR A 1 106 ? -10.788 -3.549 -10.593 1.00 53.00 106 TYR A O 1
ATOM 841 N N . TRP A 1 107 ? -11.385 -3.241 -8.444 1.00 42.50 107 TRP A N 1
ATOM 842 C CA . TRP A 1 107 ? -12.647 -2.550 -8.730 1.00 42.50 107 TRP A CA 1
ATOM 843 C C . TRP A 1 107 ? -12.488 -1.035 -8.921 1.00 42.50 107 TRP A C 1
ATOM 845 O O . TRP A 1 107 ? -13.222 -0.459 -9.706 1.00 42.50 107 TRP A O 1
ATOM 855 N N . GLU A 1 108 ? -11.511 -0.382 -8.284 1.00 43.25 108 GLU A N 1
ATOM 856 C CA . GLU A 1 108 ? -11.224 1.047 -8.540 1.00 43.25 108 GLU A CA 1
ATOM 857 C C . GLU A 1 108 ? -10.479 1.303 -9.868 1.00 43.25 108 GLU A C 1
ATOM 859 O O . GLU A 1 108 ? -10.268 2.452 -10.250 1.00 43.25 108 GLU A O 1
ATOM 864 N N . ILE A 1 109 ? -10.080 0.242 -10.579 1.00 42.16 109 ILE A N 1
ATOM 865 C CA . ILE A 1 109 ? -9.370 0.306 -11.868 1.00 42.16 109 ILE A CA 1
ATOM 866 C C . ILE A 1 109 ? -10.325 0.062 -13.067 1.00 42.16 109 ILE A C 1
ATOM 868 O O . ILE A 1 109 ? -9.895 0.189 -14.214 1.00 42.16 109 ILE A O 1
ATOM 872 N N . PHE A 1 110 ? -11.618 -0.221 -12.834 1.00 31.17 110 PHE A N 1
ATOM 873 C CA . PHE A 1 110 ? -12.659 -0.353 -13.873 1.00 31.17 110 PHE A CA 1
ATOM 874 C C . PHE A 1 110 ? -13.803 0.651 -13.711 1.00 31.17 110 PHE A C 1
ATOM 876 O O . PHE A 1 110 ? -14.300 0.815 -12.578 1.00 31.17 110 PHE A O 1
#

Organism: Phaseolus angularis (NCBI:txid3914)

Secondary structure (DSSP, 8-state):
-HHHHHHHHHHHHHHHHHHGGGG--EEE----HHHH---HHHHTSSSHHHHHHHHHHHH-HHHHHHHHH-TTS---HHHHHHHHHGGG-PPPSEEE-HHHHHHHHHHTT-